Protein AF-S4PCF5-F1 (afdb_monomer)

Secondary structure (DSSP, 8-state):
--GGG----------S-HHHHHHHHIIIIIHHHHHHTTGGGTS-PPPPTHHHHSPP-------TTSSHHHHHHHHHTS----

pLDDT: mean 88.33, std 14.7, range [51.69, 98.12]

Foldseek 3Di:
DDPPPPPPPPPPPPDPDVLVVVVCCCVPPPVVVCVVVVVCVPPNHRDDPCNSVPDDDDDDDDDPPPCPLVVVCVVVVHDDDD

Mean predicted aligned error: 8.98 Å

Structure (mmCIF, N/CA/C/O backbone):
data_AF-S4PCF5-F1
#
_entry.id   AF-S4PCF5-F1
#
loop_
_atom_site.group_PDB
_atom_site.id
_atom_site.type_symbol
_atom_site.label_atom_id
_atom_site.label_alt_id
_atom_site.label_comp_id
_atom_site.label_asym_id
_atom_site.label_entity_id
_atom_site.label_seq_id
_atom_site.pdbx_PDB_ins_code
_atom_site.Cartn_x
_atom_site.Cartn_y
_atom_site.Cartn_z
_atom_site.occupancy
_atom_site.B_iso_or_equiv
_atom_site.auth_seq_id
_atom_site.auth_comp_id
_atom_site.auth_asym_id
_atom_site.auth_atom_id
_atom_site.pdbx_PDB_model_num
ATOM 1 N N . MET A 1 1 ? -22.900 26.002 38.970 1.00 51.69 1 MET A N 1
ATOM 2 C CA . MET A 1 1 ? -23.184 26.001 37.514 1.00 51.69 1 MET A CA 1
ATOM 3 C C . MET A 1 1 ? -21.955 26.602 36.853 1.00 51.69 1 MET A C 1
ATOM 5 O O . MET A 1 1 ? -21.663 27.738 37.167 1.00 51.69 1 MET A O 1
ATOM 9 N N . PHE A 1 2 ? -21.076 25.917 36.126 1.00 54.72 2 PHE A N 1
ATOM 10 C CA . PHE A 1 2 ? -21.270 24.945 35.054 1.00 54.72 2 PHE A CA 1
ATOM 11 C C . PHE A 1 2 ? -20.121 23.914 35.087 1.00 54.72 2 PHE A C 1
ATOM 13 O O . PHE A 1 2 ? -18.989 24.237 34.748 1.00 54.72 2 PHE A O 1
ATOM 20 N N . SER A 1 3 ? -20.399 22.669 35.494 1.00 57.50 3 SER A N 1
ATOM 21 C CA . SER A 1 3 ? -19.395 21.582 35.528 1.00 57.50 3 SER A CA 1
ATOM 22 C C . SER A 1 3 ? -19.131 20.953 34.150 1.00 57.50 3 SER A C 1
ATOM 24 O O . SER A 1 3 ? -18.243 20.116 34.018 1.00 57.50 3 SER A O 1
ATOM 26 N N . TRP A 1 4 ? -19.896 21.346 33.127 1.00 65.00 4 TRP A N 1
ATOM 27 C CA . TRP A 1 4 ? -19.801 20.812 31.764 1.00 65.00 4 TRP A CA 1
ATOM 28 C C . TRP A 1 4 ? -18.708 21.489 30.918 1.00 65.00 4 TRP A C 1
ATOM 30 O O . TRP A 1 4 ? -18.334 20.985 29.869 1.00 65.00 4 TRP A O 1
ATOM 40 N N . LEU A 1 5 ? -18.130 22.597 31.402 1.00 60.41 5 LEU A N 1
ATOM 41 C CA . LEU A 1 5 ? -16.982 23.257 30.770 1.00 60.41 5 LEU A CA 1
ATOM 42 C C . LEU A 1 5 ? -15.632 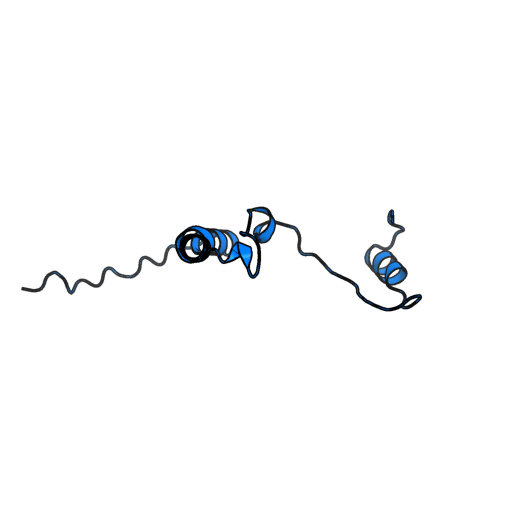22.692 31.255 1.00 60.41 5 LEU A C 1
ATOM 44 O O . LEU A 1 5 ? -14.605 23.358 31.169 1.00 60.41 5 LEU A O 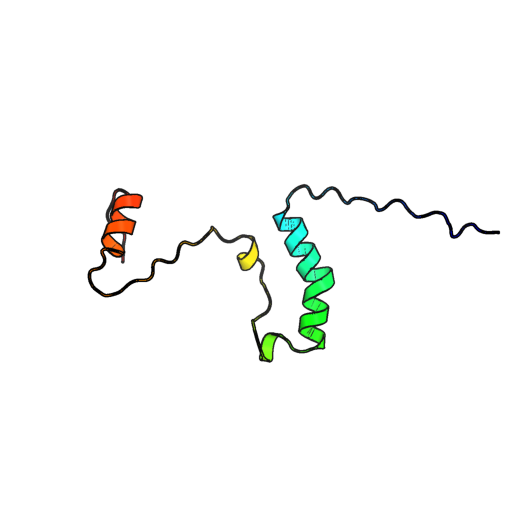1
ATOM 48 N N . LYS A 1 6 ? -15.601 21.464 31.782 1.00 53.41 6 LYS A N 1
ATOM 49 C CA . LYS A 1 6 ? -14.364 20.683 31.778 1.00 53.41 6 LYS A CA 1
ATOM 50 C C . LYS A 1 6 ? -14.280 20.056 30.396 1.00 53.41 6 LYS A C 1
ATOM 52 O O . LYS A 1 6 ? -14.817 18.980 30.170 1.00 53.41 6 LYS A O 1
ATOM 57 N N . LYS A 1 7 ? -13.632 20.770 29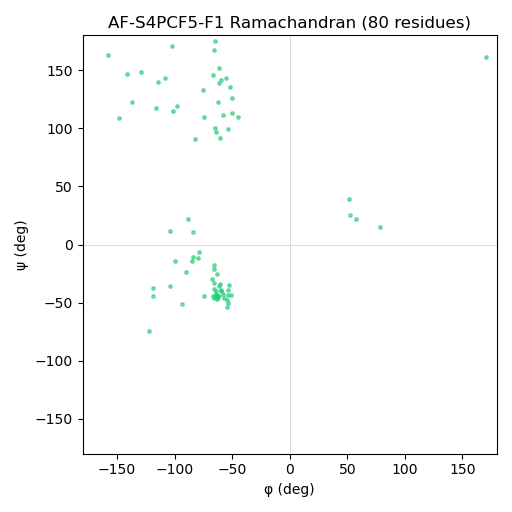.473 1.00 57.19 7 LYS A N 1
ATOM 58 C CA . LYS A 1 7 ? -13.060 20.165 28.272 1.00 57.19 7 LYS A CA 1
ATOM 59 C C . LYS A 1 7 ? -12.175 19.033 28.785 1.00 57.19 7 LYS A C 1
ATOM 61 O O . LYS A 1 7 ? -11.105 19.301 29.331 1.00 57.19 7 LYS A O 1
ATOM 66 N N . GLU A 1 8 ? -12.685 17.801 28.744 1.00 57.69 8 GLU A N 1
ATOM 67 C CA . GLU A 1 8 ? -11.851 16.617 28.882 1.00 57.69 8 GLU A CA 1
ATOM 68 C C . GLU A 1 8 ? -10.731 16.840 27.878 1.00 57.69 8 GLU A C 1
ATOM 70 O O . GLU A 1 8 ? -10.994 17.016 26.686 1.00 57.69 8 GLU A O 1
ATOM 75 N N . GLY A 1 9 ? -9.508 17.025 28.382 1.00 53.84 9 GLY A N 1
ATOM 76 C CA . GLY A 1 9 ? -8.355 17.149 27.510 1.00 53.84 9 GLY A CA 1
ATOM 77 C C . GLY A 1 9 ? -8.426 15.971 26.560 1.00 53.84 9 GLY A C 1
ATOM 78 O O . GLY A 1 9 ? -8.610 14.847 27.033 1.00 53.84 9 GLY A O 1
ATOM 79 N N . GLU A 1 10 ? -8.386 16.244 25.253 1.00 59.03 10 GLU A N 1
ATOM 80 C CA . GLU A 1 10 ? -8.241 15.198 24.251 1.00 59.03 10 GLU A CA 1
ATOM 81 C C . GLU A 1 10 ? -7.149 14.275 24.775 1.00 59.03 10 GLU A C 1
ATOM 83 O O . GLU A 1 10 ? -5.992 14.679 24.910 1.00 59.03 10 GLU A O 1
ATOM 88 N N . LYS A 1 11 ? -7.535 13.064 25.186 1.00 55.81 11 LYS A N 1
ATOM 89 C CA . LYS A 1 11 ? -6.562 12.015 25.415 1.00 55.81 11 LYS A CA 1
ATOM 90 C C . LYS A 1 11 ? -5.991 11.779 24.035 1.00 55.81 11 LYS A C 1
ATOM 92 O O . LYS A 1 11 ? -6.615 11.102 23.222 1.00 55.81 11 LYS A O 1
ATOM 97 N N . THR A 1 12 ? -4.854 12.404 23.754 1.00 60.62 12 THR A N 1
ATOM 98 C CA . THR A 1 12 ? -4.017 12.034 22.628 1.00 60.62 12 THR A CA 1
ATOM 99 C C . THR A 1 12 ? -3.635 10.594 22.905 1.00 60.62 12 THR A C 1
ATOM 101 O O . THR A 1 12 ? -2.723 10.322 23.683 1.00 60.62 12 THR A O 1
ATOM 104 N N . GLU A 1 13 ? -4.428 9.661 22.387 1.00 64.75 13 GLU A N 1
ATOM 105 C CA . GLU A 1 13 ? -4.081 8.255 22.426 1.00 64.75 13 GLU A CA 1
ATOM 106 C C . GLU A 1 13 ? -2.741 8.158 21.712 1.00 64.75 13 GLU A C 1
ATOM 108 O O . GLU A 1 13 ? -2.631 8.464 20.524 1.00 64.75 13 GLU A O 1
ATOM 113 N N . SER A 1 14 ? -1.698 7.851 22.476 1.00 65.44 14 SER A N 1
ATOM 114 C CA . SER A 1 14 ? -0.359 7.678 21.948 1.00 65.44 14 SER A CA 1
ATOM 115 C C . SER A 1 14 ? -0.394 6.464 21.034 1.00 65.44 14 SER A C 1
ATOM 117 O O . SER A 1 14 ? -0.417 5.3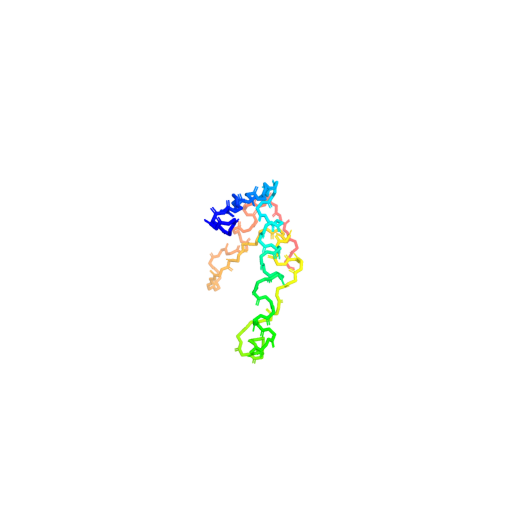24 21.495 1.00 65.44 14 SER A O 1
ATOM 119 N N . ILE A 1 15 ? -0.474 6.717 19.733 1.00 67.00 15 ILE A N 1
ATOM 120 C CA . ILE A 1 15 ? -0.396 5.678 18.721 1.00 67.00 15 ILE A CA 1
ATOM 121 C C . ILE A 1 15 ? 1.073 5.259 18.644 1.00 67.00 15 ILE A C 1
ATOM 123 O O . ILE A 1 15 ? 1.911 6.024 18.174 1.00 67.00 15 ILE A O 1
ATOM 127 N N . GLU A 1 16 ? 1.387 4.054 19.119 1.00 72.75 16 GLU A N 1
ATOM 128 C CA . GLU A 1 16 ? 2.747 3.501 19.049 1.00 72.75 16 GLU A CA 1
ATOM 129 C C . GLU A 1 16 ? 3.169 3.200 17.599 1.00 72.75 16 GLU A C 1
ATOM 131 O O . GLU A 1 16 ? 4.343 3.316 17.256 1.00 72.75 16 GLU A O 1
ATOM 136 N N . ASN A 1 17 ? 2.206 2.865 16.729 1.00 87.69 17 ASN A N 1
ATOM 137 C CA . ASN A 1 17 ? 2.421 2.578 15.311 1.00 87.69 17 ASN A CA 1
ATOM 138 C C . ASN A 1 17 ? 1.340 3.233 14.439 1.00 87.69 17 ASN A C 1
ATOM 140 O O . ASN A 1 17 ? 0.152 2.946 14.586 1.00 87.69 17 ASN A O 1
ATOM 144 N N . VAL A 1 18 ? 1.757 4.077 13.490 1.00 92.31 18 VAL A N 1
ATOM 145 C CA . VAL A 1 18 ? 0.865 4.795 12.563 1.00 92.31 18 VAL A CA 1
ATOM 146 C C . VAL A 1 18 ? -0.077 3.849 11.815 1.00 92.31 18 VAL A C 1
ATOM 148 O O . VAL A 1 18 ? -1.252 4.178 11.660 1.00 92.31 18 VAL A O 1
ATOM 151 N N . VAL A 1 19 ? 0.399 2.670 11.400 1.00 93.38 19 VAL A N 1
ATOM 152 C CA . VAL A 1 19 ? -0.415 1.682 10.669 1.00 93.38 19 VAL A CA 1
ATOM 153 C C . VAL A 1 19 ? -1.601 1.223 11.516 1.00 93.38 19 VAL A C 1
ATOM 155 O O . VAL A 1 19 ? -2.735 1.213 11.041 1.00 93.38 19 VAL A O 1
ATOM 158 N N . GLU A 1 20 ? -1.369 0.943 12.799 1.00 92.25 20 GLU A N 1
ATOM 159 C CA . GLU A 1 20 ? -2.426 0.539 13.730 1.00 92.25 20 GLU A CA 1
ATOM 160 C C . GLU A 1 20 ? -3.436 1.672 13.961 1.00 92.25 20 GLU A C 1
ATOM 162 O O . GLU A 1 20 ? -4.651 1.463 13.987 1.00 92.25 20 GLU A O 1
ATOM 167 N N . GLY A 1 21 ? -2.940 2.909 14.038 1.00 93.31 21 GLY A N 1
ATOM 168 C CA . GLY A 1 21 ? -3.783 4.100 14.084 1.00 93.31 21 GLY A CA 1
ATOM 169 C C . GLY A 1 21 ? -4.719 4.212 12.878 1.00 93.31 21 GLY A C 1
ATOM 170 O O . GLY A 1 21 ? -5.915 4.462 13.050 1.00 93.31 21 GLY A O 1
ATOM 171 N N . LEU A 1 22 ? -4.197 3.990 11.668 1.00 95.44 22 LEU A N 1
ATOM 172 C CA . LEU A 1 22 ? -4.971 4.043 10.425 1.00 95.44 22 LEU A CA 1
ATOM 173 C C . LEU A 1 22 ? -6.025 2.935 10.361 1.00 95.44 22 LEU A C 1
ATOM 175 O O . LEU A 1 22 ? -7.190 3.235 10.092 1.00 95.44 22 LEU A O 1
ATOM 179 N N . LYS A 1 23 ? -5.660 1.690 10.692 1.00 95.19 23 LYS A N 1
ATOM 180 C CA . LYS A 1 23 ? -6.605 0.561 10.779 1.00 95.19 23 LYS A CA 1
ATOM 181 C C . LYS A 1 23 ? -7.763 0.873 11.715 1.00 95.19 23 LYS A C 1
ATOM 183 O O . LYS A 1 23 ? -8.934 0.681 11.377 1.00 95.19 23 LYS A O 1
ATOM 188 N N . ARG A 1 24 ? -7.445 1.396 12.900 1.00 94.25 24 ARG A N 1
ATOM 189 C CA . ARG A 1 24 ? -8.443 1.756 13.906 1.00 94.25 24 ARG A CA 1
ATOM 190 C C . ARG A 1 24 ? -9.373 2.859 13.416 1.00 94.25 24 ARG A C 1
ATOM 192 O O . ARG A 1 24 ? -10.584 2.756 13.611 1.00 94.25 24 ARG A O 1
ATOM 199 N N . ILE A 1 25 ? -8.844 3.905 12.783 1.00 95.69 25 ILE A N 1
ATOM 200 C CA . ILE A 1 25 ? -9.665 4.992 12.229 1.00 95.69 25 ILE A CA 1
ATOM 201 C C . ILE A 1 25 ? -10.577 4.463 11.118 1.00 95.69 25 ILE A C 1
ATOM 203 O O . ILE A 1 25 ? -11.775 4.746 11.152 1.00 95.69 25 ILE A O 1
ATOM 207 N N . TYR A 1 26 ? -10.054 3.651 10.195 1.00 97.50 26 TYR A N 1
ATOM 208 C CA . TYR A 1 26 ? -10.850 3.032 9.134 1.00 97.50 26 TYR A CA 1
ATOM 209 C C . TYR A 1 26 ? -12.036 2.254 9.719 1.00 97.50 26 TYR A C 1
ATOM 211 O O . TYR A 1 26 ? -13.188 2.565 9.421 1.00 97.50 26 TYR A O 1
ATOM 219 N N . ARG A 1 27 ? -11.776 1.339 10.660 1.00 96.44 27 ARG A N 1
ATOM 220 C CA . ARG A 1 27 ? -12.805 0.487 11.283 1.00 96.44 27 ARG A CA 1
ATOM 221 C C . ARG A 1 27 ? -13.843 1.248 12.094 1.00 96.44 27 ARG A C 1
ATOM 223 O O . ARG A 1 27 ? -15.015 0.889 12.085 1.00 96.44 27 ARG A O 1
ATOM 230 N N . THR A 1 28 ? -13.416 2.260 12.844 1.00 97.00 28 THR A N 1
ATOM 231 C CA . THR A 1 28 ? -14.292 2.941 13.811 1.00 97.00 28 THR A CA 1
ATOM 232 C C . THR A 1 28 ? -15.047 4.123 13.219 1.00 97.00 28 THR A C 1
ATOM 234 O O . THR A 1 28 ? -16.079 4.510 13.766 1.00 97.00 28 THR A O 1
ATOM 237 N N . LYS A 1 29 ? -14.539 4.726 12.137 1.00 96.75 29 LYS A N 1
ATOM 238 C CA . LYS A 1 29 ? -15.103 5.953 11.556 1.00 96.75 29 LYS A CA 1
ATOM 239 C C . LYS A 1 29 ? -15.578 5.776 10.120 1.00 96.75 29 LYS A C 1
ATOM 241 O O . LYS A 1 29 ? -16.650 6.274 9.794 1.00 96.75 29 LYS A O 1
ATOM 246 N N . LEU A 1 30 ? -14.795 5.103 9.281 1.00 97.62 30 LEU A N 1
ATOM 247 C CA . LEU A 1 30 ? -14.991 5.105 7.830 1.00 97.62 30 LEU A CA 1
ATOM 248 C C . LEU A 1 30 ? -15.854 3.917 7.376 1.00 97.62 30 LEU A C 1
ATOM 250 O O . LEU A 1 30 ? -16.903 4.127 6.773 1.00 97.62 30 LEU A O 1
ATOM 254 N N . LEU A 1 31 ? -15.500 2.697 7.789 1.00 97.62 31 LEU A N 1
ATOM 255 C CA . LEU A 1 31 ? -16.218 1.464 7.448 1.00 97.62 31 LEU A CA 1
ATOM 256 C C . LEU A 1 31 ? -17.729 1.511 7.774 1.00 97.62 31 LEU A C 1
ATOM 258 O O . LEU A 1 31 ? -18.525 1.119 6.921 1.00 97.62 31 LEU A O 1
ATOM 262 N N . PRO A 1 32 ? -18.191 2.028 8.936 1.00 98.00 32 PRO A N 1
ATOM 263 C CA . PRO A 1 32 ? -19.627 2.134 9.204 1.00 98.00 32 PRO A CA 1
ATOM 264 C C . PRO A 1 32 ? -20.363 3.028 8.197 1.00 98.00 32 PRO A C 1
ATOM 266 O O . PRO A 1 32 ? -21.516 2.760 7.864 1.00 98.00 32 PRO A O 1
ATOM 269 N N . LEU A 1 33 ? -19.700 4.078 7.702 1.00 97.88 33 LEU A N 1
ATOM 270 C CA . LEU A 1 33 ? -20.257 4.990 6.708 1.00 97.88 33 LEU A CA 1
ATOM 271 C C . LEU A 1 33 ? -20.291 4.331 5.325 1.00 97.88 33 LEU A C 1
ATOM 273 O O . LEU A 1 33 ? -21.318 4.405 4.652 1.00 97.88 33 LEU A O 1
ATOM 277 N N . GLU A 1 34 ? -19.215 3.646 4.927 1.00 98.12 34 GLU A N 1
ATOM 278 C CA . GLU A 1 34 ? -19.164 2.897 3.662 1.00 98.12 34 GLU A CA 1
ATOM 279 C C . GLU A 1 34 ? -20.264 1.835 3.596 1.00 98.12 34 GLU A C 1
ATOM 281 O O . GLU A 1 34 ? -20.936 1.702 2.575 1.00 98.12 34 GLU A O 1
ATOM 286 N N . LEU A 1 35 ? -20.491 1.110 4.696 1.00 97.25 35 LEU A N 1
ATOM 287 C CA . LEU A 1 35 ? -21.558 0.115 4.800 1.00 97.25 35 LEU A CA 1
ATOM 288 C C . LEU A 1 35 ? -22.950 0.750 4.745 1.00 97.25 35 LEU A C 1
ATOM 290 O O . LEU A 1 35 ? -23.817 0.248 4.034 1.00 97.25 35 LEU A O 1
ATOM 294 N N . HIS A 1 36 ? -23.169 1.855 5.466 1.00 98.12 36 HIS A N 1
ATOM 295 C CA . HIS A 1 36 ? -24.476 2.516 5.525 1.00 98.12 36 HIS A CA 1
ATOM 296 C C . HIS A 1 36 ? -24.955 3.010 4.154 1.00 98.12 36 HIS A C 1
ATOM 298 O O . HIS A 1 36 ? -26.145 2.937 3.859 1.00 98.12 36 HIS A O 1
ATOM 304 N N . TYR A 1 37 ? -24.029 3.477 3.315 1.00 97.69 37 TYR A N 1
ATOM 305 C CA . TYR A 1 37 ? -24.325 3.974 1.969 1.00 97.69 37 TYR A CA 1
ATOM 306 C C . TYR A 1 37 ? -23.950 2.992 0.851 1.00 97.69 37 TYR A C 1
ATOM 308 O O . TYR A 1 37 ? -23.943 3.382 -0.314 1.00 97.69 37 TYR A O 1
ATOM 316 N N . GLN A 1 38 ? -23.639 1.735 1.187 1.00 96.56 38 GLN A N 1
ATOM 317 C CA . GLN A 1 38 ? -23.270 0.684 0.229 1.00 96.56 38 GLN A CA 1
ATOM 318 C C . GLN A 1 38 ? -22.151 1.096 -0.745 1.00 96.56 38 GLN A C 1
ATOM 320 O O . GLN A 1 38 ? -22.169 0.746 -1.921 1.00 96.56 38 GLN A O 1
ATOM 325 N N . PHE A 1 39 ? -21.150 1.832 -0.260 1.00 97.75 39 PHE A N 1
ATOM 326 C CA . PHE A 1 39 ? -20.059 2.382 -1.074 1.00 97.75 39 PHE A CA 1
ATOM 327 C C . PHE A 1 39 ? -19.346 1.320 -1.933 1.00 97.75 39 PHE A C 1
ATOM 329 O O . PHE A 1 39 ? -18.964 1.584 -3.077 1.00 97.75 39 PHE A O 1
ATOM 336 N N . HIS A 1 40 ? -19.227 0.104 -1.399 1.00 95.00 40 HIS A N 1
ATOM 337 C CA . HIS A 1 40 ? -18.551 -1.025 -2.039 1.00 95.00 40 HIS A CA 1
ATOM 338 C C . HIS A 1 40 ? -19.231 -1.534 -3.308 1.00 95.00 40 HIS A C 1
ATOM 340 O O . HIS A 1 40 ? -18.566 -2.134 -4.148 1.00 95.00 40 HIS A O 1
ATOM 346 N N . ASP A 1 41 ? -20.522 -1.248 -3.478 1.00 94.62 41 ASP A N 1
ATOM 347 C CA . ASP A 1 41 ? -21.267 -1.626 -4.678 1.00 94.62 41 ASP A CA 1
ATOM 348 C C . ASP A 1 41 ? -20.990 -0.658 -5.849 1.00 94.62 41 ASP A C 1
ATOM 350 O O . ASP A 1 41 ? -21.337 -0.956 -6.992 1.00 94.62 41 ASP A O 1
ATOM 354 N N . PHE A 1 42 ? -20.346 0.492 -5.590 1.00 95.75 42 PHE A N 1
ATOM 355 C CA . PHE A 1 42 ? -20.143 1.561 -6.578 1.00 95.75 42 PHE A CA 1
ATOM 356 C C . PHE A 1 42 ? -18.681 1.884 -6.886 1.00 95.75 42 PHE A C 1
ATOM 358 O O . PHE A 1 42 ? -18.367 2.225 -8.027 1.00 95.75 42 PHE A O 1
ATOM 365 N N . HIS A 1 43 ? -17.797 1.840 -5.889 1.00 94.31 43 HIS A N 1
ATOM 366 C CA . HIS A 1 43 ? -16.445 2.389 -6.023 1.00 94.31 43 HIS A CA 1
ATOM 367 C C . HIS A 1 43 ? -15.350 1.359 -5.762 1.00 94.31 43 HIS A C 1
ATOM 369 O O . HIS A 1 43 ? -14.704 0.905 -6.705 1.00 94.31 43 HIS A O 1
ATOM 375 N N . SER A 1 44 ? -15.134 1.005 -4.496 1.00 94.44 44 SER A N 1
ATOM 376 C CA . SER A 1 44 ? -14.044 0.124 -4.072 1.00 94.44 44 SER A CA 1
ATOM 377 C C . SER A 1 44 ? -14.521 -0.808 -2.963 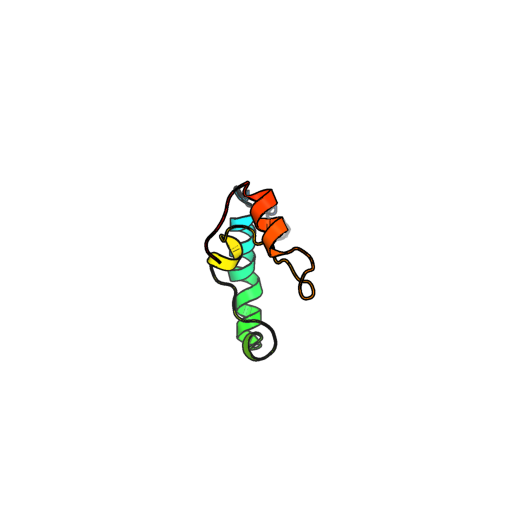1.00 94.44 44 SER A C 1
ATOM 379 O O . SER A 1 44 ? -15.343 -0.374 -2.161 1.00 94.44 44 SER A O 1
ATOM 381 N N . PRO A 1 45 ? -14.010 -2.049 -2.881 1.00 95.50 45 PRO A N 1
ATOM 382 C CA . PRO A 1 45 ? -14.333 -2.982 -1.803 1.00 95.50 45 PRO A CA 1
ATOM 383 C C . PRO A 1 45 ? -13.813 -2.508 -0.437 1.00 95.50 45 PRO A C 1
ATOM 385 O O . PRO A 1 45 ? -13.010 -1.578 -0.355 1.00 95.50 45 PRO A O 1
ATOM 388 N N . GLN A 1 46 ? -14.294 -3.159 0.628 1.00 95.81 46 GLN A N 1
ATOM 389 C CA . GLN A 1 46 ? -13.838 -2.916 2.002 1.00 95.81 46 GLN A CA 1
ATOM 390 C C . GLN A 1 46 ? -12.345 -3.201 2.108 1.00 95.81 46 GLN A C 1
ATOM 392 O O . GLN A 1 46 ? -11.871 -4.179 1.533 1.00 95.81 46 GLN A O 1
ATOM 397 N N . LEU A 1 47 ? -11.633 -2.383 2.881 1.00 96.88 47 LEU A N 1
ATOM 398 C CA . LEU A 1 47 ? -10.231 -2.644 3.175 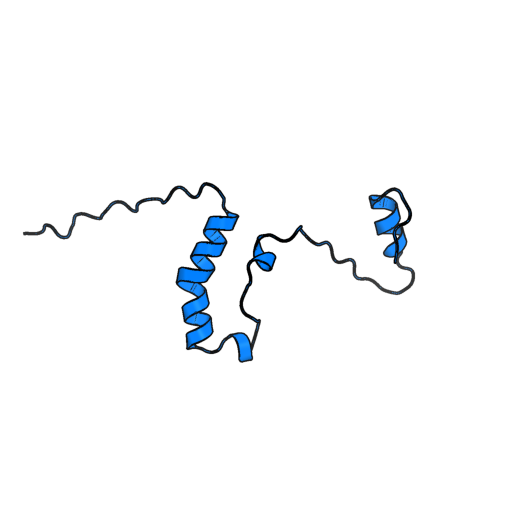1.00 96.88 47 LEU A CA 1
ATOM 399 C C . LEU A 1 47 ? -10.110 -3.773 4.200 1.00 96.88 47 LEU A C 1
ATOM 401 O O . LEU A 1 47 ? -10.754 -3.765 5.256 1.00 96.88 47 LEU A O 1
ATOM 405 N N . GLU A 1 48 ? -9.231 -4.718 3.904 1.00 94.69 48 GLU A N 1
ATOM 406 C CA . GLU A 1 48 ? -8.878 -5.842 4.760 1.00 94.69 48 GLU A CA 1
ATOM 407 C C . GLU A 1 48 ? -7.528 -5.605 5.456 1.00 94.69 48 GLU A C 1
ATOM 409 O O . GLU A 1 48 ? -6.796 -4.667 5.152 1.00 94.69 48 GLU A O 1
ATOM 414 N N . GLU A 1 49 ? -7.164 -6.466 6.412 1.00 93.12 49 GLU A N 1
ATOM 415 C CA . GLU A 1 49 ? -5.860 -6.388 7.101 1.00 93.12 49 GLU A CA 1
ATOM 416 C C . GLU A 1 49 ? -4.654 -6.306 6.135 1.00 93.12 49 GLU A C 1
ATOM 418 O O . GLU A 1 49 ? -3.773 -5.468 6.362 1.00 93.12 49 GLU A O 1
ATOM 423 N N . PRO A 1 50 ? -4.593 -7.092 5.034 1.00 95.25 50 PRO A N 1
ATOM 424 C CA . PRO A 1 50 ? -3.470 -7.023 4.103 1.00 95.25 50 PRO A CA 1
ATOM 425 C C . PRO A 1 50 ? -3.320 -5.672 3.401 1.00 95.25 50 PRO A C 1
ATOM 427 O O . PRO A 1 50 ? -2.199 -5.322 3.048 1.00 95.25 50 PRO A O 1
ATOM 430 N N . ASP A 1 51 ? -4.385 -4.882 3.245 1.00 95.12 51 ASP A N 1
ATOM 431 C CA . ASP A 1 51 ? -4.290 -3.555 2.616 1.00 95.12 51 ASP A CA 1
ATOM 432 C C . ASP A 1 51 ? -3.463 -2.565 3.452 1.00 95.12 51 ASP A C 1
ATOM 434 O O . ASP A 1 51 ? -2.978 -1.556 2.940 1.00 95.12 51 ASP A O 1
ATOM 438 N N . PHE A 1 52 ? -3.259 -2.872 4.735 1.00 95.19 52 PHE A N 1
ATOM 439 C CA . PHE A 1 52 ? -2.426 -2.096 5.649 1.00 95.19 52 PHE A CA 1
ATOM 440 C C . PHE A 1 52 ? -1.066 -2.757 5.913 1.00 95.19 52 PHE A C 1
ATOM 442 O O . PHE A 1 52 ? -0.067 -2.053 6.062 1.00 95.19 52 PHE A O 1
ATOM 449 N N . ASP A 1 53 ? -1.021 -4.092 5.979 1.00 93.81 53 ASP A N 1
ATOM 450 C CA . ASP A 1 53 ? 0.166 -4.843 6.420 1.00 93.81 53 ASP A CA 1
ATOM 451 C C . ASP A 1 53 ? 1.021 -5.410 5.282 1.00 93.81 53 ASP A C 1
ATOM 453 O O . ASP A 1 53 ? 2.143 -5.874 5.518 1.00 93.81 53 ASP A O 1
ATOM 457 N N . ALA A 1 54 ? 0.506 -5.434 4.050 1.00 95.19 54 ALA A N 1
ATOM 458 C CA . ALA A 1 54 ? 1.233 -5.996 2.924 1.00 95.19 54 ALA A CA 1
ATOM 459 C C . ALA A 1 54 ? 2.546 -5.249 2.665 1.00 95.19 54 ALA A C 1
ATOM 461 O O . ALA A 1 54 ? 2.706 -4.051 2.907 1.00 95.19 54 ALA A O 1
ATOM 462 N N . LYS A 1 55 ? 3.512 -5.984 2.108 1.00 95.75 55 LYS A N 1
ATOM 463 C CA . LYS A 1 55 ? 4.768 -5.385 1.658 1.00 95.75 55 LYS A CA 1
ATOM 464 C C . LYS A 1 55 ? 4.472 -4.350 0.564 1.00 95.75 55 LYS A C 1
ATOM 466 O O . LYS A 1 55 ? 3.678 -4.651 -0.329 1.00 95.75 55 LYS A O 1
ATOM 471 N N . PRO A 1 56 ? 5.144 -3.184 0.574 1.00 95.69 56 PRO A N 1
ATOM 472 C CA . PRO A 1 56 ? 5.006 -2.202 -0.492 1.00 95.69 56 PRO A CA 1
ATOM 473 C C . PRO A 1 56 ? 5.239 -2.830 -1.869 1.00 95.69 56 PRO A C 1
ATOM 475 O O . PRO A 1 56 ? 6.184 -3.600 -2.060 1.00 95.69 56 PRO A O 1
ATOM 478 N N . MET A 1 57 ? 4.380 -2.489 -2.827 1.00 95.94 57 MET A N 1
ATOM 479 C CA . MET A 1 57 ? 4.421 -3.025 -4.187 1.00 95.94 57 MET A CA 1
ATOM 480 C C . MET A 1 57 ? 4.904 -1.967 -5.179 1.00 95.94 57 MET A C 1
ATOM 482 O O . MET A 1 57 ? 4.562 -0.792 -5.070 1.00 95.94 57 MET A O 1
ATOM 486 N N . ILE A 1 58 ? 5.675 -2.400 -6.178 1.00 95.56 58 ILE A N 1
ATOM 487 C CA . ILE A 1 58 ? 6.117 -1.564 -7.299 1.00 95.56 58 ILE A CA 1
ATOM 488 C C . ILE A 1 58 ? 5.502 -2.135 -8.575 1.00 95.56 58 ILE A C 1
ATOM 490 O O . ILE A 1 58 ? 5.803 -3.265 -8.960 1.00 95.56 58 ILE A O 1
ATOM 494 N N . LEU A 1 59 ? 4.656 -1.350 -9.243 1.00 96.62 59 LEU A N 1
ATOM 495 C CA . LEU A 1 59 ? 4.062 -1.707 -10.530 1.00 96.62 59 LEU A CA 1
ATOM 496 C C . LEU A 1 59 ? 4.844 -1.045 -11.673 1.00 96.62 59 LEU A C 1
ATOM 498 O O . LEU A 1 59 ? 4.908 0.179 -11.762 1.00 96.62 59 LEU A O 1
ATOM 502 N N . LEU A 1 60 ? 5.412 -1.854 -12.571 1.00 95.38 60 LEU A N 1
ATOM 503 C CA . LEU A 1 60 ? 6.117 -1.376 -13.765 1.00 95.38 60 LEU A CA 1
ATOM 504 C C . LEU A 1 60 ? 5.225 -1.501 -15.003 1.00 95.38 60 LEU A C 1
ATOM 506 O O . LEU A 1 60 ? 4.922 -2.608 -15.449 1.00 95.38 60 LEU A O 1
ATOM 510 N N . VAL A 1 61 ? 4.855 -0.367 -15.601 1.00 96.69 61 VAL A N 1
ATOM 511 C CA . VAL A 1 61 ? 4.008 -0.300 -16.805 1.00 96.69 61 VAL A CA 1
ATOM 512 C C . VAL A 1 61 ? 4.801 0.274 -17.978 1.00 96.69 61 VAL A C 1
ATOM 514 O O . VAL A 1 61 ? 5.594 1.196 -17.820 1.00 96.69 61 VAL A O 1
ATOM 517 N N . GLY A 1 62 ? 4.606 -0.278 -19.175 1.00 95.94 62 GLY A N 1
ATOM 518 C CA . GLY A 1 62 ? 5.277 0.178 -20.394 1.00 95.94 62 GLY A CA 1
ATOM 519 C C . GLY A 1 62 ? 5.053 -0.770 -21.570 1.00 95.94 62 GLY A C 1
ATOM 520 O O . GLY A 1 62 ? 4.702 -1.935 -21.370 1.00 95.94 62 GLY A O 1
ATOM 521 N N . GLN A 1 63 ? 5.277 -0.288 -22.793 1.00 97.38 63 GLN A N 1
ATOM 522 C CA . GLN A 1 63 ? 5.072 -1.049 -24.033 1.00 97.38 63 GLN A CA 1
ATOM 523 C C . GLN A 1 63 ? 6.017 -2.258 -24.175 1.00 97.38 63 GLN A C 1
ATOM 525 O O . GLN A 1 63 ? 6.893 -2.503 -23.342 1.00 97.38 63 GLN A O 1
ATOM 530 N N . TYR A 1 64 ? 5.824 -3.060 -25.223 1.00 94.88 64 TYR A N 1
ATOM 531 C CA . TYR A 1 64 ? 6.723 -4.169 -25.544 1.00 94.88 64 TYR A CA 1
ATOM 532 C C . TYR A 1 64 ? 8.178 -3.685 -25.697 1.00 94.88 64 TYR A C 1
ATOM 534 O O . TYR A 1 64 ? 8.429 -2.585 -26.179 1.00 94.88 64 TYR A O 1
ATOM 542 N N . SER A 1 65 ? 9.136 -4.505 -25.256 1.00 94.88 65 SER A N 1
ATOM 543 C CA . SER A 1 65 ? 10.582 -4.242 -25.368 1.00 94.88 65 SER A CA 1
ATOM 544 C C . SER A 1 65 ? 11.113 -2.953 -24.728 1.00 94.88 65 SER A C 1
ATOM 546 O O . SER A 1 65 ? 12.223 -2.530 -25.024 1.00 94.88 65 SER A O 1
ATOM 548 N N . THR A 1 66 ? 10.397 -2.376 -23.760 1.00 97.06 66 THR A N 1
ATOM 549 C CA . THR A 1 66 ? 10.880 -1.221 -22.976 1.00 97.06 66 THR A CA 1
ATOM 550 C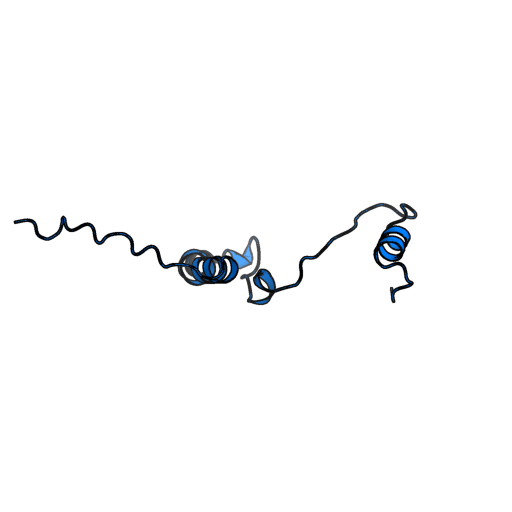 C . THR A 1 66 ? 11.775 -1.596 -21.787 1.00 97.06 66 THR A C 1
ATOM 552 O O . THR A 1 66 ? 12.028 -0.770 -20.917 1.00 97.06 66 THR A O 1
ATOM 555 N N . GLY A 1 67 ? 12.220 -2.853 -21.689 1.00 96.62 67 GLY A N 1
ATOM 556 C CA . GLY A 1 67 ? 13.166 -3.282 -20.653 1.00 96.62 67 GLY A CA 1
ATOM 557 C C . GLY A 1 67 ? 12.585 -3.520 -19.253 1.00 96.62 67 GLY A C 1
ATOM 558 O O . GLY A 1 67 ? 13.359 -3.652 -18.317 1.00 96.62 67 GLY A O 1
ATOM 559 N N . LYS A 1 68 ? 11.258 -3.633 -19.076 1.00 96.94 68 LYS A N 1
ATOM 560 C CA . LYS A 1 68 ? 10.629 -3.878 -17.754 1.00 96.94 68 LYS A CA 1
ATOM 561 C C . LYS A 1 68 ? 11.195 -5.105 -17.028 1.00 96.94 68 LYS A C 1
ATOM 563 O O . LYS A 1 68 ? 11.598 -5.014 -15.876 1.00 96.94 68 LYS A O 1
ATOM 568 N N . THR A 1 69 ? 11.269 -6.245 -17.715 1.00 95.69 69 THR A N 1
ATOM 569 C CA . THR A 1 69 ? 11.833 -7.480 -17.149 1.00 95.69 69 THR A CA 1
ATOM 570 C C . THR A 1 69 ? 13.316 -7.303 -16.836 1.00 95.69 69 THR A C 1
ATOM 572 O O . THR A 1 69 ? 13.761 -7.676 -15.756 1.00 95.69 69 THR A O 1
ATOM 575 N N . THR A 1 70 ? 14.069 -6.679 -17.746 1.00 96.50 70 THR A N 1
ATOM 576 C CA . THR A 1 70 ? 15.493 -6.371 -17.55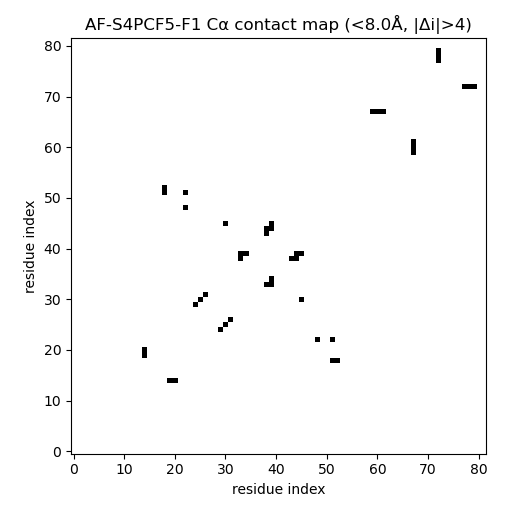2 1.00 96.50 70 THR A CA 1
ATOM 577 C C . THR A 1 70 ? 15.715 -5.471 -16.341 1.00 96.50 70 THR A C 1
ATOM 579 O O . THR A 1 70 ? 16.648 -5.704 -15.585 1.00 96.50 70 THR A O 1
ATOM 582 N N . PHE A 1 71 ? 14.840 -4.493 -16.110 1.00 97.19 71 PHE A N 1
ATOM 583 C CA . PHE A 1 71 ? 14.905 -3.600 -14.959 1.00 97.19 71 PHE A CA 1
ATOM 584 C C . PHE A 1 71 ? 14.710 -4.353 -13.638 1.00 97.19 71 PHE A C 1
ATOM 586 O O . PHE A 1 71 ? 15.479 -4.147 -12.706 1.00 97.19 71 PHE A O 1
ATOM 593 N N . ILE A 1 72 ? 13.754 -5.287 -13.566 1.00 96.56 72 ILE A N 1
ATOM 594 C CA . ILE A 1 72 ? 13.592 -6.135 -12.372 1.00 96.56 72 ILE A CA 1
ATOM 595 C C . ILE A 1 72 ? 14.838 -7.007 -12.165 1.00 96.56 72 ILE A C 1
ATOM 597 O O . ILE A 1 72 ? 15.355 -7.065 -11.053 1.00 96.56 72 ILE A O 1
ATOM 601 N N . LYS A 1 73 ? 15.370 -7.637 -13.225 1.00 96.75 73 LYS A N 1
ATOM 602 C CA . LYS A 1 73 ? 16.605 -8.441 -13.129 1.00 96.75 73 LYS A CA 1
ATOM 603 C C . LYS A 1 73 ? 17.786 -7.607 -12.643 1.00 96.75 73 LYS A C 1
ATOM 605 O O . LYS A 1 73 ? 18.573 -8.084 -11.838 1.00 96.75 73 LYS A O 1
ATOM 610 N N . TYR A 1 74 ? 17.885 -6.369 -13.122 1.00 96.94 74 TYR A N 1
ATOM 611 C CA . TYR A 1 74 ? 18.918 -5.425 -12.720 1.00 96.94 74 TYR A CA 1
ATOM 612 C C . TYR A 1 74 ? 18.818 -5.085 -11.229 1.00 96.94 74 TYR A C 1
ATOM 614 O O . TYR A 1 74 ? 19.818 -5.173 -10.531 1.00 96.94 74 TYR A O 1
ATOM 622 N N . LEU A 1 75 ? 17.618 -4.778 -10.720 1.00 97.19 75 LEU A N 1
ATOM 623 C CA . LEU A 1 75 ? 17.412 -4.503 -9.291 1.00 97.19 75 LEU A CA 1
ATOM 624 C C . LEU A 1 75 ? 17.653 -5.722 -8.393 1.00 97.19 75 LEU A C 1
ATOM 626 O O . LEU A 1 75 ? 18.069 -5.565 -7.250 1.00 97.19 75 LEU A O 1
ATOM 630 N N . LEU A 1 76 ? 17.347 -6.927 -8.880 1.00 96.38 76 LEU A N 1
ATOM 631 C CA . LEU A 1 76 ? 17.536 -8.165 -8.121 1.00 96.38 76 LEU A CA 1
ATOM 632 C C . LEU A 1 76 ? 18.955 -8.735 -8.238 1.00 96.38 76 LEU A C 1
ATOM 634 O O . LEU A 1 76 ? 19.282 -9.652 -7.488 1.00 96.38 76 LEU A O 1
ATOM 638 N N . GLU A 1 77 ? 19.750 -8.252 -9.197 1.00 97.44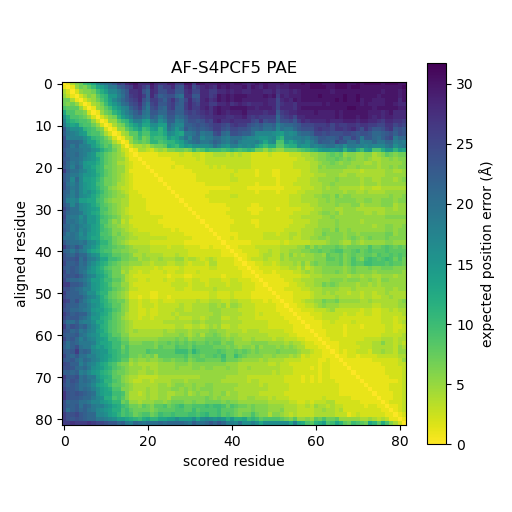 77 GLU A N 1
ATOM 639 C CA . GLU A 1 77 ? 21.064 -8.789 -9.583 1.00 97.44 77 GLU A CA 1
ATOM 640 C C . GLU A 1 77 ? 21.050 -10.300 -9.890 1.00 97.44 77 GLU A C 1
ATOM 642 O O . GLU A 1 77 ? 22.058 -10.999 -9.782 1.00 97.44 77 GLU A O 1
ATOM 647 N N . ARG A 1 78 ? 19.885 -10.832 -10.279 1.00 95.50 78 ARG A N 1
ATOM 648 C CA . ARG A 1 78 ? 19.684 -12.248 -10.609 1.00 95.50 78 ARG A CA 1
ATOM 649 C C . ARG A 1 78 ? 18.468 -12.456 -11.500 1.00 95.50 78 ARG A C 1
ATOM 651 O O . ARG A 1 78 ? 17.568 -11.616 -11.573 1.00 95.50 78 ARG A O 1
ATOM 658 N N . ASP A 1 79 ? 18.413 -13.627 -12.124 1.00 95.06 79 ASP A N 1
ATOM 659 C CA . ASP A 1 79 ? 17.189 -14.108 -12.751 1.00 95.06 79 ASP A CA 1
ATOM 660 C C . ASP A 1 79 ? 16.109 -14.397 -11.699 1.00 95.06 79 ASP A C 1
ATOM 662 O O . ASP A 1 79 ? 16.386 -14.832 -10.578 1.00 95.06 79 ASP A O 1
ATOM 666 N N . PHE A 1 80 ? 14.857 -14.157 -12.075 1.00 94.00 80 PHE A N 1
ATOM 667 C CA . PHE A 1 80 ? 13.682 -14.449 -11.265 1.00 94.00 80 PHE A CA 1
ATOM 668 C C . PHE A 1 80 ? 12.676 -15.249 -12.102 1.00 94.00 80 PHE A C 1
ATOM 670 O O . PHE A 1 80 ? 12.636 -15.068 -13.324 1.00 94.00 80 PHE A O 1
ATOM 677 N N . PRO A 1 81 ? 11.891 -16.148 -11.477 1.00 90.25 81 PRO A N 1
ATOM 678 C CA . PRO A 1 81 ? 10.814 -16.836 -12.173 1.00 90.25 81 PRO A CA 1
ATOM 679 C C . PRO A 1 81 ? 9.789 -15.800 -12.644 1.00 90.25 81 PRO A C 1
ATOM 681 O O . PRO A 1 81 ? 9.307 -15.000 -11.840 1.00 90.25 81 PRO A O 1
ATOM 684 N N . GLY A 1 82 ? 9.545 -15.784 -13.954 1.00 66.75 82 GLY A N 1
ATOM 685 C CA . GLY A 1 82 ? 8.514 -14.967 -14.594 1.00 66.75 82 GLY A CA 1
ATOM 686 C C . GLY A 1 82 ? 7.166 -15.659 -14.575 1.00 66.75 82 GLY A C 1
ATOM 687 O O . GLY A 1 82 ? 7.158 -16.903 -14.717 1.00 66.75 82 GLY A O 1
#

InterPro domains:
  IPR027417 P-loop containing nucleoside triphosphate hydrolase [G3DSA:3.40.50.300] (60-82)
  IPR027417 P-loop containing nucleoside triphosphate hydrolase [SSF52540] (46-80)
  IPR031692 EH domain-containing protein, N-terminal [PF16880] (21-53)

Radius of gyration: 22.43 Å; Cα contacts (8 Å, |Δi|>4): 23; chains: 1; bounding box: 46×43×63 Å

Sequence (82 aa):
MFSWLKKEGEKTESIENVVEGLKRIYRTKLLPLELHYQFHDFHSPQLEEPDFDAKPMILLVGQYSTGKTTFIKYLLERDFPG

Solvent-accessible surface area (backbone atoms only — not comparable to full-atom values): 5624 Å² total; per-residue (Å²): 139,73,84,79,76,60,73,72,70,78,76,75,75,80,67,92,43,70,66,60,48,50,54,49,47,40,62,75,62,46,47,63,52,38,61,74,68,47,39,52,84,78,76,54,70,82,85,54,74,59,81,74,69,53,78,88,80,85,86,88,84,77,67,87,91,69,46,67,68,57,50,53,30,60,76,64,75,41,91,71,93,126

Organism: NCBI:txid116150